Protein AF-A0A934X8L0-F1 (afdb_monomer_lite)

Sequence (125 aa):
MSEFVVRSNSSATALNEAVALDLLAASGLSAQRAAYIALSVNDSAPALRLIVENPGDEWVDRVFNADGKLYKAEATGDYTLPGNRPRGIRRGVRPGGRRQGPDSADGVPAVRQRLQRRRLRRGSG

Radius of gyration: 31.73 Å; chains: 1; bounding box: 56×77×70 Å

pLDDT: mean 74.89, std 23.4, range [31.67, 98.19]

Structure (mmCIF, N/CA/C/O backbone):
data_AF-A0A934X8L0-F1
#
_entry.id   AF-A0A934X8L0-F1
#
loop_
_atom_site.group_PDB
_atom_site.id
_atom_site.type_symbol
_atom_site.label_atom_id
_atom_site.label_alt_id
_atom_site.label_comp_id
_atom_site.label_asym_id
_atom_site.label_entity_id
_atom_site.label_seq_id
_atom_site.pdbx_PDB_ins_code
_atom_site.Cartn_x
_atom_site.Cartn_y
_atom_site.Cartn_z
_atom_site.occupancy
_atom_site.B_iso_or_equiv
_atom_site.auth_seq_id
_atom_site.auth_comp_id
_atom_site.auth_asym_id
_atom_site.auth_atom_id
_atom_site.pdbx_PDB_model_num
ATOM 1 N N . MET A 1 1 ? 14.515 -9.388 3.697 1.00 57.00 1 MET A N 1
ATOM 2 C CA . MET A 1 1 ? 13.869 -8.978 4.970 1.00 57.00 1 MET A CA 1
ATOM 3 C C . MET A 1 1 ? 12.731 -8.086 4.549 1.00 57.00 1 MET A C 1
ATOM 5 O O . MET A 1 1 ? 13.000 -7.017 4.019 1.00 57.00 1 MET A O 1
ATOM 9 N N . SER A 1 2 ? 11.493 -8.541 4.708 1.00 79.88 2 SER A N 1
ATOM 10 C CA . SER A 1 2 ? 10.345 -7.817 4.168 1.00 79.88 2 SER A CA 1
ATOM 11 C C . SER A 1 2 ? 9.926 -6.686 5.111 1.00 79.88 2 SER A C 1
ATOM 13 O O . SER A 1 2 ? 9.715 -6.902 6.304 1.00 79.88 2 SER A O 1
ATOM 15 N N . GLU A 1 3 ? 9.820 -5.477 4.564 1.00 91.25 3 GLU A N 1
ATOM 16 C CA . GLU A 1 3 ? 9.384 -4.262 5.255 1.00 91.25 3 GLU A CA 1
ATOM 17 C C . GLU A 1 3 ? 8.037 -3.799 4.685 1.00 91.25 3 GLU A C 1
ATOM 19 O O . GLU A 1 3 ? 7.762 -3.926 3.490 1.00 91.25 3 GLU A O 1
ATOM 24 N N . PHE A 1 4 ? 7.187 -3.235 5.538 1.00 93.31 4 PHE A N 1
ATOM 25 C CA . PHE A 1 4 ? 5.934 -2.608 5.136 1.00 93.31 4 PHE A CA 1
ATOM 26 C C . PHE A 1 4 ? 5.694 -1.345 5.956 1.00 93.31 4 PHE A C 1
ATOM 28 O O . PHE A 1 4 ? 6.200 -1.185 7.066 1.00 93.31 4 PHE A O 1
ATOM 35 N N . VAL A 1 5 ? 4.883 -0.448 5.409 1.00 94.38 5 VAL A N 1
ATOM 36 C CA . VAL A 1 5 ? 4.543 0.824 6.036 1.00 94.38 5 VAL A CA 1
ATOM 37 C C . VAL A 1 5 ? 3.128 0.759 6.585 1.00 94.38 5 VAL A C 1
ATOM 39 O O . VAL A 1 5 ? 2.181 0.475 5.854 1.00 94.38 5 VAL A O 1
ATOM 42 N N . VAL A 1 6 ? 2.969 1.075 7.869 1.00 94.38 6 VAL A N 1
ATOM 43 C CA . VAL A 1 6 ? 1.655 1.323 8.473 1.00 94.38 6 VAL A CA 1
ATOM 44 C C . VAL A 1 6 ? 1.267 2.772 8.207 1.00 94.38 6 VAL A C 1
ATOM 46 O O . VAL A 1 6 ? 1.985 3.695 8.595 1.00 94.38 6 VAL A O 1
ATOM 49 N N . ARG A 1 7 ? 0.123 2.998 7.563 1.00 91.56 7 ARG A N 1
ATOM 50 C CA . ARG A 1 7 ? -0.363 4.352 7.301 1.00 91.56 7 ARG A CA 1
ATOM 51 C C . ARG A 1 7 ? -1.002 4.980 8.534 1.00 91.56 7 ARG A C 1
ATOM 53 O O . ARG A 1 7 ? -1.675 4.336 9.348 1.00 91.56 7 ARG A O 1
ATOM 60 N N . SER A 1 8 ? -0.802 6.288 8.641 1.00 84.25 8 SER A N 1
ATOM 61 C CA . SER A 1 8 ? -1.635 7.144 9.474 1.00 84.25 8 SER A CA 1
ATOM 62 C C . SER A 1 8 ? -2.945 7.391 8.737 1.00 84.25 8 SER A C 1
ATOM 64 O O . SER A 1 8 ? -2.945 7.796 7.576 1.00 84.25 8 SER A O 1
ATOM 66 N N . ASN A 1 9 ? -4.062 7.156 9.411 1.00 81.25 9 ASN A N 1
ATOM 67 C CA . ASN A 1 9 ? -5.382 7.382 8.844 1.00 81.25 9 ASN A CA 1
ATOM 68 C C . ASN A 1 9 ? -5.759 8.866 8.989 1.00 81.25 9 ASN A C 1
ATOM 70 O O . ASN A 1 9 ? -5.860 9.366 10.106 1.00 81.25 9 ASN A O 1
ATOM 74 N N . SER A 1 10 ? -5.992 9.568 7.876 1.00 81.25 10 SER A N 1
ATOM 75 C CA . SER A 1 10 ? -6.625 10.902 7.872 1.00 81.25 10 SER A CA 1
ATOM 76 C C . SER A 1 10 ? -8.158 10.834 7.798 1.00 81.25 10 SER A C 1
ATOM 78 O O . SER A 1 10 ? -8.841 11.826 8.037 1.00 81.25 10 SER A O 1
ATOM 80 N N . SER A 1 11 ? -8.704 9.653 7.495 1.00 84.50 11 SER A N 1
ATOM 81 C CA . SER A 1 11 ? -10.128 9.307 7.550 1.00 84.50 11 SER A CA 1
ATOM 82 C C . SER A 1 11 ? -10.305 7.951 8.235 1.00 84.50 11 SER A C 1
ATOM 84 O O . SER A 1 11 ? -9.334 7.217 8.393 1.00 84.50 11 SER A O 1
ATOM 86 N N . ALA A 1 12 ? -11.532 7.580 8.612 1.00 83.75 12 ALA A N 1
ATOM 87 C CA . ALA A 1 12 ? -11.792 6.325 9.331 1.00 83.75 12 ALA A CA 1
ATOM 88 C C . ALA A 1 12 ? -11.194 5.083 8.639 1.00 83.75 12 ALA A C 1
ATOM 90 O O . ALA A 1 12 ? -10.685 4.190 9.312 1.00 83.75 12 ALA A O 1
ATOM 91 N N . THR A 1 13 ? -11.212 5.048 7.304 1.00 86.50 13 THR A N 1
ATOM 92 C CA . THR A 1 13 ? -10.757 3.897 6.514 1.00 86.50 13 THR A CA 1
ATOM 93 C C . THR A 1 13 ? -9.495 4.155 5.700 1.00 86.50 13 THR A C 1
ATOM 95 O O . THR A 1 13 ? -8.897 3.195 5.238 1.00 86.50 13 THR A O 1
ATOM 98 N N . ALA A 1 14 ? -9.093 5.407 5.456 1.00 87.31 14 ALA A N 1
ATOM 99 C CA . ALA A 1 14 ? -8.026 5.735 4.500 1.00 87.31 14 ALA A CA 1
ATOM 100 C C . ALA A 1 14 ? -8.183 5.045 3.117 1.00 87.31 14 ALA A C 1
ATOM 102 O O . ALA A 1 14 ? -7.200 4.771 2.432 1.00 87.31 14 ALA A O 1
ATOM 103 N N . LEU A 1 15 ? -9.430 4.779 2.694 1.00 92.75 15 LEU A N 1
ATOM 104 C CA . LEU A 1 15 ? -9.755 3.968 1.508 1.00 92.75 15 LEU A CA 1
ATOM 105 C C . LEU A 1 15 ? -9.167 4.502 0.198 1.00 92.75 15 LEU A C 1
ATOM 107 O O . LEU A 1 15 ? -8.869 3.724 -0.702 1.00 92.75 15 LEU A O 1
ATOM 111 N N . ASN A 1 16 ? -8.964 5.815 0.106 1.00 93.19 16 ASN A N 1
ATOM 112 C CA . ASN A 1 16 ? -8.477 6.466 -1.107 1.00 93.19 16 ASN A CA 1
ATOM 113 C C . ASN A 1 16 ? -7.140 5.888 -1.599 1.00 93.19 16 ASN A C 1
ATOM 115 O O . ASN A 1 16 ? -6.968 5.735 -2.803 1.00 93.19 16 ASN A O 1
ATOM 119 N N . GLU A 1 17 ? -6.207 5.561 -0.697 1.00 94.31 17 GLU A N 1
ATOM 120 C CA . GLU A 1 17 ? -4.903 5.013 -1.096 1.00 94.31 17 GLU A CA 1
ATOM 121 C C . GLU A 1 17 ? -5.026 3.573 -1.602 1.00 94.31 17 GLU A C 1
ATOM 123 O O . GLU A 1 17 ? -4.489 3.259 -2.660 1.00 94.31 17 GLU A O 1
ATOM 128 N N . ALA A 1 18 ? -5.782 2.722 -0.901 1.00 94.88 18 ALA A N 1
ATOM 129 C CA . ALA A 1 18 ? -6.025 1.345 -1.329 1.00 94.88 18 ALA A CA 1
ATOM 130 C C . ALA A 1 18 ? -6.678 1.302 -2.721 1.00 94.88 18 ALA A C 1
ATOM 132 O O . ALA A 1 18 ? -6.185 0.630 -3.621 1.00 94.88 18 ALA A O 1
ATOM 133 N N . VAL A 1 19 ? -7.721 2.114 -2.929 1.00 96.19 19 VAL A N 1
ATOM 134 C CA . VAL A 1 19 ? -8.409 2.218 -4.223 1.00 96.19 19 VAL A CA 1
ATOM 135 C C . VAL A 1 19 ? -7.477 2.740 -5.315 1.00 96.19 19 VAL A C 1
ATOM 137 O O . VAL A 1 19 ? -7.501 2.232 -6.431 1.00 96.19 19 VAL A O 1
ATOM 140 N N . ALA A 1 20 ? -6.641 3.739 -5.024 1.00 96.69 20 ALA A N 1
ATOM 141 C CA . ALA A 1 20 ? -5.694 4.256 -6.007 1.00 96.69 20 ALA A CA 1
ATOM 142 C C . ALA A 1 20 ? -4.663 3.194 -6.430 1.00 96.69 20 ALA A C 1
ATOM 144 O O . ALA A 1 20 ? -4.396 3.057 -7.623 1.00 96.69 20 ALA A O 1
ATOM 145 N N . LEU A 1 21 ? -4.117 2.426 -5.481 1.00 96.19 21 LEU A N 1
ATOM 146 C CA . LEU A 1 21 ? -3.169 1.344 -5.767 1.00 96.19 21 LEU A CA 1
ATOM 147 C C . LEU A 1 21 ? -3.812 0.230 -6.604 1.00 96.19 21 LEU A C 1
ATOM 149 O O . LEU A 1 21 ? -3.217 -0.209 -7.589 1.00 96.19 21 LEU A O 1
ATOM 153 N N . ASP A 1 22 ? -5.047 -0.155 -6.278 1.00 96.62 22 ASP A N 1
ATOM 154 C CA . ASP A 1 22 ? -5.797 -1.150 -7.047 1.00 96.62 22 ASP A CA 1
ATOM 155 C C . ASP A 1 22 ? -6.097 -0.666 -8.472 1.00 96.62 22 ASP A C 1
ATOM 157 O O . ASP A 1 22 ? -5.972 -1.432 -9.427 1.00 96.62 22 ASP A O 1
ATOM 161 N N . LEU A 1 23 ? -6.437 0.616 -8.652 1.00 98.06 23 LEU A N 1
ATOM 162 C CA . LEU A 1 23 ? -6.669 1.199 -9.977 1.00 98.06 23 LEU A CA 1
ATOM 163 C C . LEU A 1 23 ? -5.391 1.264 -10.821 1.00 98.06 23 LEU A C 1
ATOM 165 O O . LEU A 1 23 ? -5.446 0.988 -12.020 1.00 98.06 23 LEU A O 1
ATOM 169 N N . LEU A 1 24 ? -4.242 1.590 -10.218 1.00 97.56 24 LEU A N 1
ATOM 170 C CA . LEU A 1 24 ? -2.948 1.539 -10.905 1.00 97.56 24 LEU A CA 1
ATOM 171 C C . LEU A 1 24 ? -2.661 0.113 -11.392 1.00 97.56 24 LEU A C 1
ATOM 173 O O . LEU A 1 24 ? -2.404 -0.078 -12.582 1.00 97.56 24 LEU A O 1
ATOM 177 N N . ALA A 1 25 ? -2.806 -0.883 -10.515 1.00 96.19 25 ALA A N 1
ATOM 178 C CA . ALA A 1 25 ? -2.618 -2.287 -10.873 1.00 96.19 25 ALA A CA 1
ATOM 179 C C . ALA A 1 25 ? -3.583 -2.733 -11.985 1.00 96.19 25 ALA A C 1
ATOM 181 O O . ALA A 1 25 ? -3.161 -3.331 -12.975 1.00 96.19 25 ALA A O 1
ATOM 182 N N . ALA A 1 26 ? -4.869 -2.387 -11.868 1.00 97.75 26 ALA A N 1
ATOM 183 C CA . ALA A 1 26 ? -5.889 -2.708 -12.865 1.00 97.75 26 ALA A CA 1
ATOM 184 C C . ALA A 1 26 ? -5.630 -2.043 -14.228 1.00 97.75 26 ALA A C 1
ATOM 186 O O . ALA A 1 26 ? -6.020 -2.584 -15.260 1.00 97.75 26 ALA A O 1
ATOM 187 N N . SER A 1 27 ? -4.947 -0.894 -14.249 1.00 98.19 27 SER A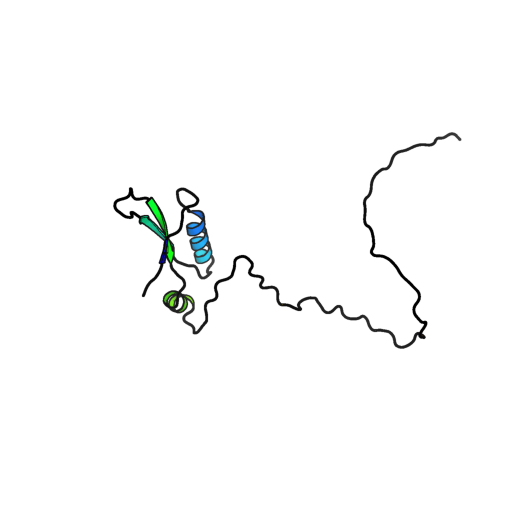 N 1
ATOM 188 C CA . SER A 1 27 ? -4.529 -0.212 -15.481 1.00 98.19 27 SER A CA 1
ATOM 189 C C . SER A 1 27 ? -3.269 -0.802 -16.131 1.00 98.19 27 SER A C 1
ATOM 191 O O . SER A 1 27 ? -2.849 -0.332 -17.187 1.00 98.19 27 SER A O 1
ATOM 193 N N . GLY A 1 28 ? -2.663 -1.827 -15.522 1.00 96.38 28 GLY A N 1
ATOM 194 C CA . GLY A 1 28 ? -1.418 -2.440 -15.988 1.00 96.38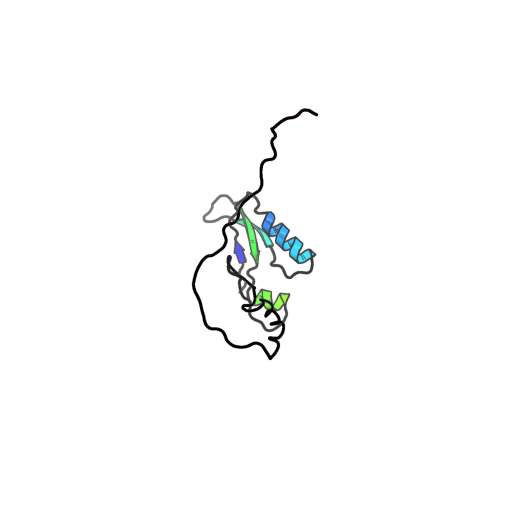 28 GLY A CA 1
ATOM 195 C C . GLY A 1 28 ? -0.153 -1.691 -15.562 1.00 96.38 28 GLY A C 1
ATOM 196 O O . GLY A 1 28 ? 0.928 -1.990 -16.065 1.00 96.38 28 GLY A O 1
ATOM 197 N N . LEU A 1 29 ? -0.265 -0.725 -14.645 1.00 96.38 29 LEU A N 1
ATOM 198 C CA . LEU A 1 29 ? 0.883 -0.048 -14.050 1.00 96.38 29 LEU A CA 1
ATOM 199 C C . LEU A 1 29 ? 1.393 -0.829 -12.837 1.00 96.38 29 LEU A C 1
ATOM 201 O O . LEU A 1 29 ? 0.625 -1.420 -12.077 1.00 96.38 29 LEU A O 1
ATOM 205 N N . SER A 1 30 ? 2.705 -0.783 -12.621 1.00 94.75 30 SER A N 1
ATOM 206 C CA . SER A 1 30 ? 3.324 -1.321 -11.413 1.00 94.75 30 SER A CA 1
ATOM 207 C C . SER A 1 30 ? 2.811 -0.590 -10.173 1.00 94.75 30 SER A C 1
ATOM 209 O O . SER A 1 30 ? 2.950 0.628 -10.065 1.00 94.75 30 SER A O 1
ATOM 211 N N . ALA A 1 31 ? 2.259 -1.338 -9.218 1.00 95.50 31 ALA A N 1
ATOM 212 C CA . ALA A 1 31 ? 1.715 -0.803 -7.975 1.00 95.50 31 ALA A CA 1
ATOM 213 C C . ALA A 1 31 ? 2.208 -1.596 -6.754 1.00 95.50 31 ALA A C 1
ATOM 215 O O . ALA A 1 31 ? 2.549 -2.781 -6.842 1.00 95.50 31 ALA A O 1
ATOM 216 N N . GLN A 1 32 ? 2.253 -0.927 -5.602 1.00 95.06 32 GLN A N 1
ATOM 217 C CA . GLN A 1 32 ? 2.491 -1.558 -4.303 1.00 95.06 32 GLN A CA 1
ATOM 218 C C . GLN A 1 32 ? 1.241 -2.322 -3.860 1.00 95.06 32 GLN A C 1
ATOM 220 O O . GLN A 1 32 ? 0.119 -1.887 -4.114 1.00 95.06 32 GLN A O 1
ATOM 225 N N . ARG A 1 33 ? 1.427 -3.443 -3.160 1.00 95.38 33 ARG A N 1
ATOM 226 C CA . ARG A 1 33 ? 0.313 -4.153 -2.517 1.00 95.38 33 ARG A CA 1
ATOM 227 C C . ARG A 1 33 ? -0.129 -3.421 -1.253 1.00 95.38 33 ARG A C 1
ATOM 229 O O . ARG A 1 33 ? 0.704 -2.866 -0.534 1.00 95.38 33 ARG A O 1
ATOM 236 N N . ALA A 1 34 ? -1.421 -3.482 -0.950 1.00 95.88 34 ALA A N 1
ATOM 237 C CA . ALA A 1 34 ? -1.979 -2.930 0.276 1.00 95.88 34 ALA A CA 1
ATOM 238 C C . ALA A 1 34 ? -2.975 -3.898 0.924 1.00 95.88 34 ALA A C 1
ATOM 240 O O . ALA A 1 34 ? -3.623 -4.689 0.240 1.00 95.88 34 ALA A O 1
ATOM 241 N N . ALA A 1 35 ? -3.082 -3.849 2.250 1.00 95.25 35 ALA A N 1
ATOM 242 C CA . ALA A 1 35 ? -4.025 -4.663 3.010 1.00 95.25 35 ALA A CA 1
ATOM 243 C C . ALA A 1 35 ? -4.493 -3.934 4.273 1.00 95.25 35 ALA A C 1
ATOM 245 O O . ALA A 1 35 ? -3.759 -3.141 4.861 1.00 95.25 35 ALA A O 1
ATOM 246 N N . TYR A 1 36 ? -5.714 -4.225 4.714 1.00 95.75 36 TYR A N 1
ATOM 247 C CA . TYR A 1 36 ? -6.227 -3.728 5.985 1.00 95.75 36 TYR A CA 1
ATOM 248 C C . TYR A 1 36 ? -5.872 -4.665 7.134 1.00 95.75 36 TYR A C 1
ATOM 250 O O . TYR A 1 36 ? -5.993 -5.882 7.012 1.00 95.75 36 TYR A O 1
ATOM 258 N N . ILE A 1 37 ? -5.489 -4.083 8.268 1.00 95.50 37 ILE A N 1
ATOM 259 C CA . ILE A 1 37 ? -5.226 -4.797 9.517 1.00 95.50 37 ILE A CA 1
ATOM 260 C C . ILE A 1 37 ? -5.951 -4.126 10.684 1.00 95.50 37 ILE A C 1
ATOM 262 O O . ILE A 1 37 ? -6.221 -2.923 10.662 1.00 95.50 37 ILE A O 1
ATOM 266 N N . ALA A 1 38 ? -6.207 -4.894 11.739 1.00 95.75 38 ALA A N 1
ATOM 267 C CA . ALA A 1 38 ? -6.500 -4.351 13.058 1.00 95.75 38 ALA A CA 1
ATOM 268 C C . ALA A 1 38 ? -5.180 -4.240 13.834 1.00 95.75 38 ALA A C 1
ATOM 270 O O . ALA A 1 38 ? -4.557 -5.254 14.141 1.00 95.75 38 ALA A O 1
ATOM 271 N N . LEU A 1 39 ? -4.735 -3.016 14.121 1.00 94.75 39 LEU A N 1
ATOM 272 C CA . LEU A 1 39 ? -3.503 -2.753 14.861 1.00 94.75 39 LEU A CA 1
ATOM 273 C C . LEU A 1 39 ? -3.823 -2.355 16.301 1.00 94.75 39 LEU A C 1
ATOM 275 O O . LEU A 1 39 ? -4.551 -1.389 16.529 1.00 94.75 39 LEU A O 1
ATOM 279 N N . SER A 1 40 ? -3.218 -3.054 17.255 1.00 96.19 40 SER A N 1
ATOM 280 C CA . SER A 1 40 ? -3.174 -2.671 18.667 1.00 96.19 40 SER A CA 1
ATOM 281 C C . SER A 1 40 ? -1.716 -2.498 19.094 1.00 96.19 40 SER A C 1
ATOM 283 O O . SER A 1 40 ? -0.839 -3.221 18.620 1.00 96.19 40 SER A O 1
ATOM 285 N N . VAL A 1 41 ? -1.454 -1.513 19.953 1.00 95.50 41 VAL A N 1
ATOM 286 C CA . VAL A 1 41 ? -0.126 -1.224 20.508 1.00 95.50 41 VAL A CA 1
ATOM 287 C C . VAL A 1 41 ? -0.286 -1.044 22.010 1.00 95.50 41 VAL A C 1
ATOM 289 O O . VAL A 1 41 ? -1.100 -0.223 22.427 1.00 95.50 41 VAL A O 1
ATOM 292 N N . ASN A 1 42 ? 0.496 -1.776 22.809 1.00 97.00 42 ASN A N 1
ATOM 293 C CA . ASN A 1 42 ? 0.450 -1.732 24.277 1.00 97.00 42 ASN A CA 1
ATOM 294 C C . ASN A 1 42 ? -0.980 -1.898 24.828 1.00 97.00 42 ASN A C 1
ATOM 296 O O . ASN A 1 42 ? -1.458 -1.053 25.582 1.00 97.00 42 ASN A O 1
ATOM 300 N N . ASP A 1 43 ? -1.676 -2.947 24.379 1.00 95.94 43 ASP A N 1
ATOM 301 C CA . ASP A 1 43 ? -3.036 -3.306 24.814 1.00 95.94 43 ASP A CA 1
ATOM 302 C C . ASP A 1 43 ? -4.119 -2.249 24.524 1.00 95.94 43 ASP A C 1
ATOM 304 O O . ASP A 1 43 ? -5.206 -2.264 25.105 1.00 95.94 43 ASP A O 1
ATOM 308 N N . SER A 1 44 ? -3.860 -1.326 23.593 1.00 96.38 44 SER A N 1
ATOM 309 C CA . SER A 1 44 ? -4.866 -0.362 23.154 1.00 96.38 44 SER A CA 1
ATOM 310 C C . SER A 1 44 ? -6.031 -1.034 22.423 1.00 96.38 44 SER A C 1
ATOM 312 O O . SER A 1 44 ? -5.901 -2.114 21.837 1.00 96.38 44 SER A O 1
ATOM 314 N N . ALA A 1 45 ? -7.180 -0.353 22.390 1.00 96.44 45 ALA A N 1
ATOM 315 C CA . ALA A 1 45 ? -8.287 -0.768 21.537 1.00 96.44 45 ALA A CA 1
ATOM 316 C C . ALA A 1 45 ? -7.809 -0.873 20.069 1.00 96.44 45 ALA A C 1
ATOM 318 O O . ALA A 1 45 ? -7.201 0.083 19.570 1.00 96.44 45 ALA A O 1
ATOM 319 N N . PRO A 1 46 ? -8.067 -1.996 19.368 1.00 95.44 46 PRO A N 1
ATOM 320 C CA . PRO A 1 46 ? -7.613 -2.166 17.996 1.00 95.44 46 PRO A CA 1
ATOM 321 C C . PRO A 1 46 ? -8.157 -1.077 17.072 1.00 95.44 46 PRO A C 1
ATOM 323 O O . PRO A 1 46 ? -9.355 -0.791 17.056 1.00 95.44 46 PRO A O 1
ATOM 326 N N . ALA A 1 47 ? -7.274 -0.502 16.262 1.00 93.56 47 ALA A N 1
ATOM 327 C CA . ALA A 1 47 ? -7.623 0.472 15.241 1.00 93.56 47 ALA A CA 1
ATOM 328 C C . ALA A 1 47 ? -7.442 -0.134 13.847 1.00 93.56 47 ALA A C 1
ATOM 330 O O . ALA A 1 47 ? -6.433 -0.785 13.569 1.00 93.56 47 ALA A O 1
ATOM 331 N N . LEU A 1 48 ? -8.390 0.130 12.946 1.00 95.00 48 LEU A N 1
ATOM 332 C CA . LEU A 1 48 ? -8.244 -0.210 11.533 1.00 95.00 48 LEU A CA 1
ATOM 333 C C . LEU A 1 48 ? -7.089 0.596 10.930 1.00 95.00 48 LEU A C 1
ATOM 335 O O . LEU A 1 48 ? -7.088 1.826 11.001 1.00 95.00 48 LEU A O 1
ATOM 339 N N . ARG A 1 49 ? -6.124 -0.087 10.314 1.00 95.81 49 ARG A N 1
ATOM 340 C CA . ARG A 1 49 ? -4.991 0.526 9.610 1.00 95.81 49 ARG A CA 1
ATOM 341 C C . ARG A 1 49 ? -4.826 -0.075 8.228 1.00 95.81 49 ARG A C 1
ATOM 343 O O . ARG A 1 49 ? -5.042 -1.268 8.041 1.00 95.81 49 ARG A O 1
ATOM 350 N N . LEU A 1 50 ? -4.397 0.756 7.285 1.00 95.88 50 LEU A N 1
ATOM 351 C CA . LEU A 1 50 ? -3.879 0.299 6.002 1.00 95.88 50 LEU A CA 1
ATOM 352 C C . LEU A 1 50 ? -2.377 0.032 6.147 1.00 95.88 50 LEU A C 1
ATOM 354 O O . LEU A 1 50 ? -1.635 0.906 6.606 1.00 95.88 50 LEU A O 1
ATOM 358 N N . ILE A 1 51 ? -1.934 -1.158 5.754 1.00 95.62 51 ILE A N 1
ATOM 359 C CA . ILE A 1 51 ? -0.522 -1.445 5.505 1.00 95.62 51 ILE A CA 1
ATOM 360 C C . ILE A 1 51 ? -0.254 -1.426 4.009 1.00 95.62 51 ILE A C 1
ATOM 362 O O . ILE A 1 51 ? -1.083 -1.876 3.218 1.00 95.62 51 ILE A O 1
ATOM 366 N N . VAL A 1 52 ? 0.907 -0.903 3.636 1.00 95.31 52 VAL A N 1
ATOM 367 C CA . VAL A 1 52 ? 1.359 -0.812 2.249 1.00 95.31 52 VAL A CA 1
ATOM 368 C C . VAL A 1 52 ? 2.753 -1.412 2.155 1.00 95.31 52 VAL A C 1
ATOM 370 O O . VAL A 1 52 ? 3.615 -1.144 2.990 1.00 95.31 52 VAL A O 1
ATOM 373 N N . GLU A 1 53 ? 2.967 -2.242 1.145 1.00 95.25 53 GLU A N 1
ATOM 374 C CA . GLU A 1 53 ? 4.261 -2.840 0.828 1.00 95.25 53 GLU A CA 1
ATOM 375 C C . GLU A 1 53 ? 5.351 -1.772 0.660 1.00 95.25 53 GLU A C 1
ATOM 377 O O . GLU A 1 53 ? 5.119 -0.766 -0.009 1.00 95.25 53 GLU A O 1
ATOM 382 N N . ASN A 1 54 ? 6.543 -1.971 1.232 1.00 93.75 54 ASN A N 1
ATOM 383 C CA . ASN A 1 54 ? 7.677 -1.083 0.974 1.00 93.75 54 ASN A CA 1
ATOM 384 C C . ASN A 1 54 ? 8.332 -1.452 -0.373 1.00 93.75 54 ASN A C 1
ATOM 386 O O . ASN A 1 54 ? 8.693 -2.618 -0.552 1.00 93.75 54 ASN A O 1
ATOM 390 N N . PRO A 1 55 ? 8.518 -0.515 -1.324 1.00 91.94 55 PRO A N 1
ATOM 391 C CA . PRO A 1 55 ? 9.172 -0.821 -2.587 1.00 91.94 55 PRO A CA 1
ATOM 392 C C . PRO A 1 55 ? 10.695 -0.876 -2.385 1.00 91.94 55 PRO A C 1
ATOM 394 O O . PRO A 1 55 ? 11.409 0.061 -2.711 1.00 91.94 55 PRO A O 1
ATOM 397 N N . GLY A 1 56 ? 11.188 -1.955 -1.780 1.00 89.81 56 GLY A N 1
ATOM 398 C CA . GLY A 1 56 ? 12.618 -2.265 -1.670 1.00 89.81 56 GLY A CA 1
ATOM 399 C C . GLY A 1 56 ? 13.098 -3.204 -2.780 1.00 89.81 56 GLY A C 1
ATOM 400 O O . GLY A 1 56 ? 12.402 -3.405 -3.777 1.00 89.81 56 GLY A O 1
ATOM 401 N N . ASP A 1 57 ? 14.256 -3.832 -2.577 1.00 89.19 57 ASP A N 1
ATOM 402 C CA . ASP A 1 57 ? 14.868 -4.748 -3.553 1.00 89.19 57 ASP A CA 1
ATOM 403 C C . ASP A 1 57 ? 13.928 -5.911 -3.929 1.00 89.19 57 ASP A C 1
ATOM 405 O O . ASP A 1 57 ? 13.694 -6.160 -5.107 1.00 89.19 57 ASP A O 1
ATOM 409 N N . GLU A 1 58 ? 13.260 -6.529 -2.943 1.00 88.50 58 GLU A N 1
ATOM 410 C CA . GLU A 1 58 ? 12.281 -7.612 -3.172 1.00 88.50 58 GLU A CA 1
ATOM 411 C C . GLU A 1 58 ? 11.114 -7.173 -4.088 1.00 88.50 58 GLU A C 1
ATOM 413 O O . GLU A 1 58 ? 10.567 -7.974 -4.852 1.00 88.50 58 GLU A O 1
ATOM 418 N N . TRP A 1 59 ? 10.716 -5.897 -4.029 1.00 91.25 59 TRP A N 1
ATOM 419 C CA . TRP A 1 59 ? 9.672 -5.353 -4.898 1.00 91.25 59 TRP A CA 1
ATOM 420 C C . TRP A 1 59 ? 10.197 -5.112 -6.314 1.00 91.25 59 TRP A C 1
ATOM 422 O O . TRP A 1 59 ? 9.515 -5.463 -7.277 1.00 91.25 59 TRP A O 1
ATOM 432 N N . VAL A 1 60 ? 11.405 -4.555 -6.445 1.00 91.50 60 VAL A N 1
ATOM 433 C CA . VAL A 1 60 ? 12.062 -4.310 -7.739 1.00 91.50 60 VAL A CA 1
ATOM 434 C C . VAL A 1 60 ? 12.248 -5.619 -8.503 1.00 91.50 60 VAL A C 1
ATOM 436 O O . VAL A 1 60 ? 11.832 -5.704 -9.660 1.00 91.50 60 VAL A O 1
ATOM 439 N N . ASP A 1 61 ? 12.768 -6.652 -7.841 1.00 90.50 61 ASP A N 1
ATOM 440 C CA . ASP A 1 61 ? 12.980 -7.973 -8.437 1.00 90.50 61 ASP A CA 1
ATOM 441 C C . ASP A 1 61 ? 11.665 -8.570 -8.944 1.00 90.50 61 ASP A C 1
ATOM 443 O O . ASP A 1 61 ? 11.575 -9.054 -10.073 1.00 90.50 61 ASP A O 1
ATOM 447 N N . ARG A 1 62 ? 10.600 -8.473 -8.140 1.00 90.44 62 ARG A N 1
ATOM 448 C CA . ARG A 1 62 ? 9.282 -9.011 -8.491 1.00 90.44 62 ARG A CA 1
ATOM 449 C C . ARG A 1 62 ? 8.595 -8.252 -9.626 1.00 90.44 62 ARG A C 1
ATOM 451 O O . ARG A 1 62 ? 7.834 -8.856 -10.379 1.00 90.44 62 ARG A O 1
ATOM 458 N N . VAL A 1 63 ? 8.763 -6.935 -9.690 1.00 91.44 63 VAL A N 1
ATOM 459 C CA . VAL A 1 63 ? 8.006 -6.067 -10.604 1.00 91.44 63 VAL A CA 1
ATOM 460 C C . VAL A 1 63 ? 8.729 -5.853 -11.927 1.00 91.44 63 VAL A C 1
ATOM 462 O O . VAL A 1 63 ? 8.083 -5.853 -12.972 1.00 91.44 63 VAL A O 1
ATOM 465 N N . PHE A 1 64 ? 10.046 -5.665 -11.891 1.00 90.25 64 PHE A N 1
ATOM 466 C CA . PHE A 1 64 ? 10.840 -5.347 -13.076 1.00 90.25 64 PHE A CA 1
ATOM 467 C C . PHE A 1 64 ? 11.712 -6.507 -13.541 1.00 90.25 64 PHE A C 1
ATOM 469 O O . PHE A 1 64 ? 11.999 -6.574 -14.734 1.00 90.25 64 PHE A O 1
ATOM 476 N N . ASN A 1 65 ? 12.110 -7.413 -12.636 1.00 88.50 65 ASN A N 1
ATOM 477 C CA . ASN A 1 65 ? 13.009 -8.534 -12.932 1.00 88.50 65 ASN A CA 1
ATOM 478 C C . ASN A 1 65 ? 14.247 -8.089 -13.739 1.00 88.50 65 ASN A C 1
ATOM 480 O O . ASN A 1 65 ? 14.625 -8.705 -14.738 1.00 88.50 65 ASN A O 1
ATOM 484 N N . ALA A 1 66 ? 14.813 -6.944 -13.355 1.00 84.19 66 ALA A N 1
ATOM 485 C CA . ALA A 1 66 ? 15.898 -6.283 -14.060 1.00 84.19 66 ALA A CA 1
ATOM 486 C C . ALA A 1 66 ? 16.761 -5.484 -13.084 1.00 84.19 66 ALA A C 1
ATOM 488 O O . ALA A 1 66 ? 16.253 -4.905 -12.120 1.00 84.19 66 ALA A O 1
ATOM 489 N N . ASP A 1 67 ? 18.054 -5.397 -13.391 1.00 85.25 67 ASP A N 1
ATOM 490 C CA . ASP A 1 67 ? 18.979 -4.549 -12.650 1.00 85.25 67 ASP A CA 1
ATOM 491 C C . ASP A 1 67 ? 18.561 -3.079 -12.766 1.00 85.25 67 ASP A C 1
ATOM 493 O O . AS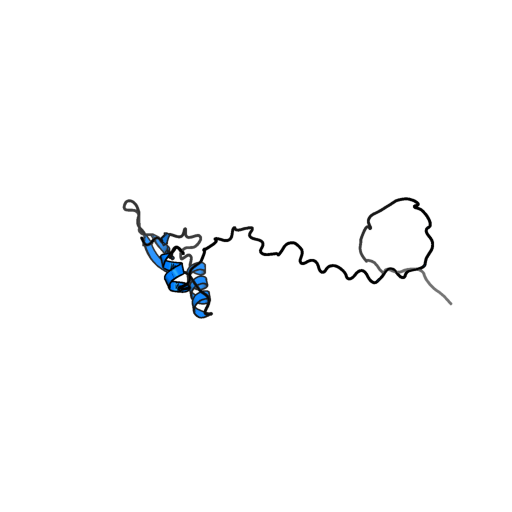P A 1 67 ? 18.330 -2.551 -13.859 1.00 85.25 67 ASP A O 1
ATOM 497 N N . GLY A 1 68 ? 18.487 -2.387 -11.630 1.00 85.38 68 GLY A N 1
ATOM 498 C CA . GLY A 1 68 ? 18.037 -1.004 -11.602 1.00 85.38 68 GLY A CA 1
ATOM 499 C C . GLY A 1 68 ? 18.278 -0.305 -10.274 1.00 85.38 68 GLY A C 1
ATOM 500 O O . GLY A 1 68 ? 18.748 -0.883 -9.294 1.00 85.38 68 GLY A O 1
ATOM 501 N N . LYS A 1 69 ? 17.966 0.990 -10.256 1.00 86.12 69 LYS A N 1
ATOM 502 C CA . LYS A 1 69 ? 17.920 1.801 -9.040 1.00 86.12 69 LYS A CA 1
ATOM 503 C C . LYS A 1 69 ? 16.525 2.380 -8.902 1.00 86.12 69 LYS A C 1
ATOM 505 O O . LYS A 1 69 ? 16.006 2.983 -9.840 1.00 86.12 69 LYS A O 1
ATOM 510 N N . LEU A 1 70 ? 15.937 2.198 -7.726 1.00 89.00 70 LEU A N 1
ATOM 511 C CA . LEU A 1 70 ? 14.682 2.832 -7.376 1.00 89.00 70 LEU A CA 1
ATOM 512 C C . LEU A 1 70 ? 14.964 4.206 -6.769 1.00 89.00 70 LEU A C 1
ATOM 514 O O . LEU A 1 70 ? 15.758 4.338 -5.839 1.00 89.00 70 LEU A O 1
ATOM 518 N N . TYR A 1 71 ? 14.285 5.223 -7.288 1.00 89.00 71 TYR A N 1
ATOM 519 C CA . TYR A 1 71 ? 14.351 6.582 -6.770 1.00 89.00 71 TYR A CA 1
ATOM 520 C C . TYR A 1 71 ? 12.976 6.991 -6.263 1.00 89.00 71 TYR A C 1
ATOM 522 O O . TYR A 1 71 ? 11.967 6.795 -6.941 1.00 89.00 71 TYR A O 1
ATOM 530 N N . LYS A 1 72 ? 12.938 7.592 -5.075 1.00 89.00 72 LYS A N 1
ATOM 531 C CA . LYS A 1 72 ? 11.731 8.212 -4.541 1.00 89.00 72 LYS A CA 1
ATOM 532 C C . LYS A 1 72 ? 11.651 9.651 -5.037 1.00 89.00 72 LYS A C 1
ATOM 534 O O . LYS A 1 72 ? 12.607 10.409 -4.897 1.00 89.00 72 LYS A O 1
ATOM 539 N N . ALA A 1 73 ? 10.511 10.021 -5.608 1.00 90.69 73 ALA A N 1
ATOM 540 C CA . ALA A 1 73 ? 10.237 11.409 -5.942 1.00 90.69 73 ALA A CA 1
ATOM 541 C C . ALA A 1 73 ? 9.991 12.219 -4.662 1.00 90.69 73 ALA A C 1
ATOM 543 O O . ALA A 1 73 ? 9.226 11.798 -3.791 1.00 90.69 73 ALA A O 1
ATOM 544 N N . GLU A 1 74 ? 10.608 13.394 -4.572 1.00 89.06 74 GLU A N 1
ATOM 545 C CA . GLU A 1 74 ? 10.271 14.375 -3.543 1.00 89.06 74 GLU A CA 1
ATOM 546 C C . GLU A 1 74 ? 8.954 15.080 -3.887 1.00 89.06 74 GLU A C 1
ATOM 548 O O . GLU A 1 74 ? 8.569 15.173 -5.054 1.00 89.06 74 GLU A O 1
ATOM 553 N N . ALA A 1 75 ? 8.269 15.628 -2.880 1.00 85.50 75 ALA A N 1
ATOM 554 C CA . ALA A 1 75 ? 6.989 16.321 -3.075 1.00 85.50 75 ALA A CA 1
ATOM 555 C C . ALA 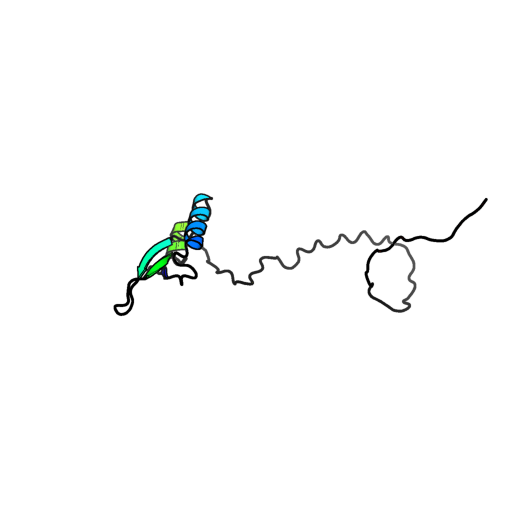A 1 75 ? 7.081 17.512 -4.054 1.00 85.50 75 ALA A C 1
ATOM 557 O O . ALA A 1 75 ? 6.087 17.890 -4.667 1.00 85.50 75 ALA A O 1
ATOM 558 N N . THR A 1 76 ? 8.274 18.091 -4.213 1.00 86.00 76 THR A N 1
ATOM 559 C CA . THR A 1 76 ? 8.581 19.178 -5.155 1.00 86.00 76 THR A CA 1
ATOM 560 C C . THR A 1 76 ? 9.277 18.689 -6.429 1.00 86.00 76 THR A C 1
ATOM 562 O O . THR A 1 76 ? 9.932 19.484 -7.101 1.00 86.00 76 THR A O 1
ATOM 565 N N . GLY A 1 77 ? 9.225 17.389 -6.730 1.00 81.81 77 GLY A N 1
ATOM 566 C CA . GLY A 1 77 ? 9.897 16.807 -7.888 1.00 81.81 77 GLY A CA 1
ATOM 567 C C . GLY A 1 77 ? 9.443 17.457 -9.196 1.00 81.81 77 GLY A C 1
ATOM 568 O O . GLY A 1 77 ? 8.257 17.458 -9.515 1.00 81.81 77 GLY A O 1
ATOM 569 N N . ASP A 1 78 ? 10.398 17.991 -9.956 1.00 81.56 78 ASP A N 1
ATOM 570 C CA . ASP A 1 78 ? 10.192 18.528 -11.300 1.00 81.56 78 ASP A CA 1
ATOM 571 C C . ASP A 1 78 ? 11.002 17.686 -12.293 1.00 81.56 78 ASP A C 1
ATOM 573 O O . ASP A 1 78 ? 12.225 17.586 -12.193 1.00 81.56 78 ASP A O 1
ATOM 577 N N . TYR A 1 79 ? 10.306 17.061 -13.243 1.00 81.06 79 TYR A N 1
ATOM 578 C CA . TYR A 1 79 ? 10.910 16.257 -14.311 1.00 81.06 79 TYR A CA 1
ATOM 579 C C . TYR A 1 79 ? 11.145 17.071 -15.592 1.00 81.06 79 TYR A C 1
ATOM 581 O O . TYR A 1 79 ? 11.440 16.511 -16.651 1.00 81.06 79 TYR A O 1
ATOM 589 N N . THR A 1 80 ? 11.005 18.397 -15.526 1.00 85.31 80 THR A N 1
ATOM 590 C CA . THR A 1 80 ? 11.297 19.289 -16.645 1.00 85.31 80 THR A CA 1
ATOM 591 C C . THR A 1 80 ? 12.782 19.243 -16.968 1.00 85.31 80 THR A C 1
ATOM 593 O O . THR A 1 80 ? 13.628 19.675 -16.189 1.00 85.31 80 THR A O 1
ATOM 596 N N . LEU A 1 81 ? 13.105 18.772 -18.172 1.00 75.12 81 LEU A N 1
ATOM 597 C CA . LEU A 1 81 ? 14.468 18.804 -18.689 1.00 75.12 81 LEU A CA 1
ATOM 598 C C . LEU A 1 81 ? 14.941 20.263 -18.842 1.00 75.12 81 LEU A C 1
ATOM 600 O O . LEU A 1 81 ? 14.356 21.016 -19.639 1.00 75.12 81 LEU A O 1
ATOM 604 N N . PRO A 1 82 ? 16.011 20.686 -18.141 1.00 71.81 82 PRO A N 1
ATOM 605 C CA . PRO A 1 82 ? 16.573 22.015 -18.323 1.00 71.81 82 PRO A CA 1
ATOM 606 C C . PRO A 1 82 ? 17.028 22.195 -19.776 1.00 71.81 82 PRO A C 1
ATOM 608 O O . PRO A 1 82 ? 17.847 21.436 -20.285 1.00 71.81 82 PRO A O 1
ATOM 611 N N . GLY A 1 83 ? 16.490 23.208 -20.461 1.00 66.94 83 GLY A N 1
ATOM 612 C CA . GLY A 1 83 ? 16.870 23.535 -21.840 1.00 66.94 83 GLY A CA 1
ATOM 613 C C . GLY A 1 83 ? 15.850 23.181 -22.926 1.00 66.94 83 GLY A C 1
ATOM 614 O O . GLY A 1 83 ? 16.069 23.576 -24.067 1.00 66.94 83 GLY A O 1
ATOM 615 N N . ASN A 1 84 ? 14.700 22.570 -22.606 1.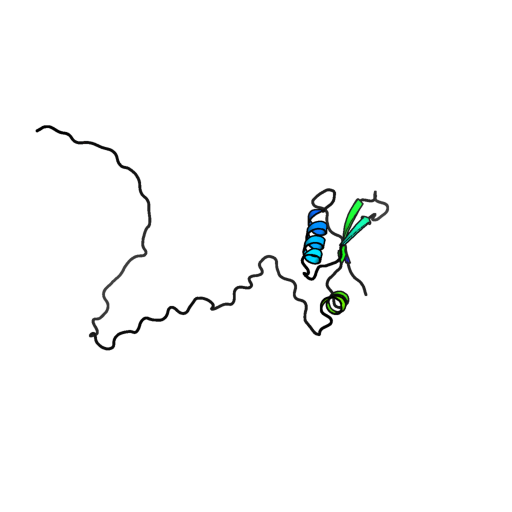00 62.22 84 ASN A N 1
ATOM 616 C CA . ASN A 1 84 ? 13.617 22.334 -23.582 1.00 62.22 84 ASN A CA 1
ATOM 617 C C . ASN A 1 84 ? 12.823 23.606 -23.967 1.00 62.22 84 ASN A C 1
ATOM 619 O O . ASN A 1 84 ? 11.686 23.543 -24.435 1.00 62.22 84 ASN A O 1
ATOM 623 N N . ARG A 1 85 ? 13.403 24.801 -23.792 1.00 62.19 85 ARG A N 1
ATOM 624 C CA . ARG A 1 85 ? 12.880 25.964 -24.509 1.00 62.19 85 ARG A CA 1
ATOM 625 C C . ARG A 1 85 ? 13.278 25.775 -25.969 1.00 62.19 85 ARG A C 1
ATOM 627 O O . ARG A 1 85 ? 14.481 25.669 -26.219 1.00 62.19 85 ARG A O 1
ATOM 634 N N . PRO A 1 86 ? 12.334 25.746 -26.928 1.00 62.88 86 PRO A N 1
ATOM 635 C CA . PRO A 1 86 ? 12.707 25.722 -28.331 1.00 62.88 86 PRO A CA 1
ATOM 636 C C . PRO A 1 86 ? 13.667 26.888 -28.555 1.00 62.88 86 PRO A C 1
ATOM 638 O O . PRO A 1 86 ? 13.327 28.040 -28.267 1.00 62.88 86 PRO A O 1
ATOM 641 N N . ARG A 1 87 ? 14.900 26.595 -28.993 1.00 60.34 87 ARG A N 1
ATOM 642 C CA . ARG A 1 87 ? 15.812 27.642 -29.453 1.00 60.34 87 ARG A CA 1
ATOM 643 C C . ARG A 1 87 ? 15.079 28.302 -30.603 1.00 60.34 87 ARG A C 1
ATOM 645 O O . ARG A 1 87 ? 14.980 27.710 -31.674 1.00 60.34 87 ARG A O 1
ATOM 652 N N . GLY A 1 88 ? 14.493 29.472 -30.345 1.00 57.72 88 GLY A N 1
ATOM 653 C CA . GLY A 1 88 ? 13.811 30.243 -31.368 1.00 57.72 88 GLY A CA 1
ATOM 654 C C . GLY A 1 88 ? 14.752 30.310 -32.555 1.00 57.72 88 GLY A C 1
ATOM 655 O O . GLY A 1 88 ? 15.885 30.777 -32.409 1.00 57.72 88 GLY A O 1
ATOM 656 N N . ILE A 1 89 ? 14.327 29.744 -33.685 1.00 56.09 89 ILE A N 1
ATOM 657 C CA . ILE A 1 89 ? 15.105 29.787 -34.914 1.00 56.09 89 ILE A CA 1
ATOM 658 C C . ILE A 1 89 ? 15.330 31.276 -35.152 1.00 56.09 89 ILE A C 1
ATOM 660 O O . ILE A 1 89 ? 14.374 32.011 -35.412 1.00 56.09 89 ILE A O 1
ATOM 664 N N . ARG A 1 90 ? 16.565 31.757 -34.968 1.00 59.62 90 ARG A N 1
ATOM 665 C CA . ARG A 1 90 ? 16.909 33.135 -35.310 1.00 59.62 90 ARG A CA 1
ATOM 666 C C . ARG A 1 90 ? 16.690 33.238 -36.810 1.00 59.62 90 ARG A C 1
ATOM 668 O O . ARG A 1 90 ? 17.520 32.778 -37.589 1.00 59.62 90 ARG A O 1
ATOM 675 N N . ARG A 1 91 ? 15.535 33.778 -37.207 1.00 51.88 91 ARG A N 1
ATOM 676 C CA . ARG A 1 91 ? 15.223 34.101 -38.597 1.00 51.88 91 ARG A CA 1
ATOM 677 C C . ARG A 1 91 ? 16.388 34.956 -39.090 1.00 51.88 91 ARG A C 1
ATOM 679 O O . ARG A 1 91 ? 16.694 35.969 -38.464 1.00 51.88 91 ARG A O 1
ATOM 686 N N . GLY A 1 92 ? 17.093 34.454 -40.103 1.00 46.62 92 GLY A N 1
ATOM 687 C CA . GLY A 1 92 ? 18.426 34.913 -40.480 1.00 46.62 92 GLY A CA 1
ATOM 688 C C . GLY A 1 92 ? 18.551 36.433 -40.509 1.00 46.62 92 GLY A C 1
ATOM 689 O O . GLY A 1 92 ? 17.734 37.128 -41.117 1.00 46.62 92 GLY A O 1
ATOM 690 N N . VAL A 1 93 ? 19.598 36.940 -39.859 1.00 60.31 93 VAL A N 1
ATOM 691 C CA . VAL A 1 93 ? 20.093 38.289 -40.124 1.00 60.31 93 VAL A CA 1
ATOM 692 C C . VAL A 1 93 ? 20.457 38.316 -41.607 1.00 60.31 93 VAL A C 1
ATOM 694 O O . VAL A 1 93 ? 21.362 37.601 -42.036 1.00 60.31 93 VAL A O 1
ATOM 697 N N . ARG A 1 94 ? 19.716 39.092 -42.405 1.00 51.06 94 ARG A N 1
ATOM 698 C CA . ARG A 1 94 ? 20.097 39.362 -43.794 1.00 51.06 94 ARG A CA 1
ATOM 699 C C . ARG A 1 94 ? 21.453 40.078 -43.774 1.00 51.06 94 ARG A C 1
ATOM 701 O O . ARG A 1 94 ? 21.579 41.069 -43.051 1.00 51.06 94 ARG A O 1
ATOM 708 N N . PRO A 1 95 ? 22.463 39.624 -44.531 1.00 44.22 95 PRO A N 1
ATOM 709 C CA . PRO A 1 95 ? 23.722 40.342 -44.609 1.00 44.22 95 PRO A CA 1
ATOM 710 C C . PRO A 1 95 ? 23.497 41.594 -45.463 1.00 44.22 95 PRO A C 1
ATOM 712 O O . PRO A 1 95 ? 23.273 41.498 -46.665 1.00 44.22 95 PRO A O 1
ATOM 715 N N . GLY A 1 96 ? 23.507 42.770 -44.831 1.00 51.00 96 GLY A N 1
ATOM 716 C CA . GLY A 1 96 ? 23.487 44.055 -45.535 1.00 51.00 96 GLY A CA 1
ATOM 717 C C . GLY A 1 96 ? 22.557 45.093 -44.916 1.00 51.00 96 GLY A C 1
ATOM 718 O O . GLY A 1 96 ? 21.401 45.214 -45.305 1.00 51.00 96 GLY A O 1
ATOM 719 N N . GLY A 1 97 ? 23.084 45.884 -43.983 1.00 40.12 97 GLY A N 1
ATOM 720 C CA . GLY A 1 97 ? 22.422 47.066 -43.429 1.00 40.12 97 GLY A CA 1
ATOM 721 C C . GLY A 1 97 ? 23.332 47.733 -42.404 1.00 40.12 97 GLY A C 1
ATOM 722 O O . GLY A 1 97 ? 23.693 47.115 -41.411 1.00 40.12 97 GLY A O 1
ATOM 723 N N . ARG A 1 98 ? 23.793 48.948 -42.705 1.00 38.75 98 ARG A N 1
ATOM 724 C CA . ARG A 1 98 ? 24.900 49.656 -42.039 1.00 38.75 98 ARG A CA 1
ATOM 725 C C . ARG A 1 98 ? 24.683 49.838 -40.530 1.00 38.75 98 ARG A C 1
ATOM 727 O O . ARG A 1 98 ? 23.568 50.083 -40.083 1.00 38.75 98 ARG A O 1
ATOM 734 N N . ARG A 1 99 ? 25.789 49.798 -39.777 1.00 44.25 99 ARG A N 1
ATOM 735 C CA . ARG A 1 99 ? 25.864 50.179 -38.358 1.00 44.25 99 ARG A CA 1
ATOM 736 C C . ARG A 1 99 ? 25.367 51.619 -38.172 1.00 44.25 99 ARG A C 1
ATOM 738 O O . ARG A 1 99 ? 25.909 52.520 -38.806 1.00 44.25 99 ARG A O 1
ATOM 745 N N . GLN A 1 100 ? 24.418 51.830 -37.267 1.00 34.50 100 GLN A N 1
ATOM 746 C CA . GLN A 1 100 ? 24.243 53.097 -36.554 1.00 34.50 100 GLN A CA 1
ATOM 747 C C . GLN A 1 100 ? 24.171 52.781 -35.055 1.00 34.50 100 GLN A C 1
ATOM 749 O O . GLN A 1 100 ? 23.608 51.758 -34.666 1.00 34.50 100 GLN A O 1
ATOM 754 N N . GLY A 1 101 ? 24.897 53.579 -34.269 1.00 33.88 101 GLY A N 1
ATOM 755 C CA . GLY A 1 101 ? 25.188 53.373 -32.848 1.00 33.88 101 GLY A CA 1
ATOM 756 C C . GLY A 1 101 ? 23.995 53.606 -31.911 1.00 33.88 101 GLY A C 1
ATOM 757 O O . GLY A 1 101 ? 22.892 53.874 -32.382 1.00 33.88 101 GLY A O 1
ATOM 758 N N . PRO A 1 102 ? 24.212 53.452 -30.593 1.00 45.09 102 PRO A N 1
ATOM 759 C CA . PRO A 1 102 ? 23.149 53.292 -29.615 1.00 45.09 102 PRO A CA 1
ATOM 760 C C . PRO A 1 102 ? 22.617 54.648 -29.158 1.00 45.09 102 PRO A C 1
ATOM 762 O O . PRO A 1 102 ? 23.404 55.522 -28.805 1.00 45.09 102 PRO A O 1
ATOM 765 N N . ASP A 1 103 ? 21.295 54.786 -29.092 1.00 32.50 103 ASP A N 1
ATOM 766 C CA . ASP A 1 103 ? 20.677 55.855 -28.320 1.00 32.50 103 ASP A CA 1
ATOM 767 C C . ASP A 1 103 ? 19.539 55.292 -27.458 1.00 32.50 103 ASP A C 1
ATOM 769 O O . ASP A 1 103 ? 18.568 54.723 -27.953 1.00 32.50 103 ASP A O 1
ATOM 773 N N . SER A 1 104 ? 19.794 55.388 -26.156 1.00 33.53 104 SER A N 1
ATOM 774 C CA . SER A 1 104 ? 18.880 55.689 -25.059 1.00 33.53 104 SER A CA 1
ATOM 775 C C . SER A 1 104 ? 17.560 54.921 -24.898 1.00 33.53 104 SER A C 1
ATOM 777 O O . SER A 1 104 ? 16.583 55.127 -25.603 1.00 33.53 104 SER A O 1
ATOM 779 N N . ALA A 1 105 ? 17.567 54.156 -23.802 1.00 33.16 105 ALA A N 1
ATOM 780 C CA . ALA A 1 105 ? 16.631 54.254 -22.682 1.00 33.16 105 ALA A CA 1
ATOM 781 C C . ALA A 1 105 ? 15.169 53.782 -22.835 1.00 33.16 105 ALA A C 1
ATOM 783 O O . ALA A 1 105 ? 14.445 54.082 -23.774 1.00 33.16 105 ALA A O 1
ATOM 784 N N . ASP A 1 106 ? 14.764 53.117 -21.752 1.00 35.44 106 ASP A N 1
ATOM 785 C CA . ASP A 1 106 ? 13.419 53.028 -21.192 1.00 35.44 106 ASP A CA 1
ATOM 786 C C . ASP A 1 106 ? 12.444 51.944 -21.681 1.00 35.44 106 ASP A C 1
ATOM 788 O O . ASP A 1 106 ? 11.822 51.999 -22.735 1.00 35.44 106 ASP A O 1
ATOM 792 N N . GLY A 1 107 ? 12.186 51.016 -20.750 1.00 31.67 107 GLY A N 1
ATOM 793 C CA . GLY A 1 107 ? 10.841 50.945 -20.177 1.00 31.67 107 GLY A CA 1
ATOM 794 C C . GLY A 1 107 ? 9.976 49.760 -20.597 1.00 31.67 107 GLY A C 1
ATOM 795 O O . GLY A 1 107 ? 9.323 49.757 -21.631 1.00 31.67 107 GLY A O 1
ATOM 796 N N . VAL A 1 108 ? 9.908 48.777 -19.704 1.00 35.47 108 VAL A N 1
ATOM 797 C CA . VAL A 1 108 ? 8.963 47.646 -19.660 1.00 35.47 108 VAL A CA 1
ATOM 798 C C . VAL A 1 108 ? 7.488 48.103 -19.812 1.00 35.47 108 VAL A C 1
ATOM 800 O O . VAL A 1 108 ? 7.131 49.171 -19.314 1.00 35.47 108 VAL A O 1
ATOM 803 N N . PRO A 1 109 ? 6.598 47.304 -20.446 1.00 39.59 109 PRO A N 1
ATOM 804 C CA . PRO A 1 109 ? 5.245 47.727 -20.811 1.00 39.59 109 PRO A CA 1
ATOM 805 C C . PRO A 1 109 ? 4.226 47.520 -19.678 1.00 39.59 109 PRO A C 1
ATOM 807 O O . PRO A 1 109 ? 4.193 46.465 -19.044 1.00 39.59 109 PRO A O 1
ATOM 810 N N . ALA A 1 110 ? 3.316 48.480 -19.483 1.00 36.06 110 ALA A N 1
ATOM 811 C CA . ALA A 1 110 ? 2.192 48.358 -18.551 1.00 36.06 110 ALA A CA 1
ATOM 812 C C . ALA A 1 110 ? 0.835 48.277 -19.280 1.00 36.06 110 ALA A C 1
ATOM 814 O O . ALA A 1 110 ? 0.199 49.262 -19.638 1.00 36.06 110 ALA A O 1
ATOM 815 N N . VAL A 1 111 ? 0.424 47.032 -19.508 1.00 39.62 111 VAL A N 1
ATOM 816 C CA . VAL A 1 111 ? -0.910 46.446 -19.281 1.00 39.62 111 VAL A CA 1
ATOM 817 C C . VAL A 1 111 ? -1.939 47.352 -18.560 1.00 39.62 111 VAL A C 1
ATOM 819 O O . VAL A 1 111 ? -1.707 47.677 -17.402 1.00 39.62 111 VAL A O 1
ATOM 822 N N . ARG A 1 112 ? -3.129 47.615 -19.150 1.00 37.47 112 ARG A N 1
ATOM 823 C CA . ARG A 1 112 ? -4.461 47.138 -18.662 1.00 37.47 112 ARG A CA 1
ATOM 824 C C . ARG A 1 112 ? -5.694 47.737 -19.381 1.00 37.47 112 ARG A C 1
ATOM 826 O O . ARG A 1 112 ? -5.859 48.940 -19.490 1.00 37.47 112 ARG A O 1
ATOM 833 N N . GLN A 1 113 ? -6.594 46.818 -19.751 1.00 37.38 113 GLN A N 1
ATOM 834 C CA . GLN A 1 113 ? -8.062 46.810 -19.568 1.00 37.38 113 GLN A CA 1
ATOM 835 C C . GLN A 1 113 ? -8.940 48.005 -20.014 1.00 37.38 113 GLN A C 1
ATOM 837 O O . GLN A 1 113 ? -9.122 48.988 -19.315 1.00 37.38 113 GLN A O 1
ATOM 842 N N . ARG A 1 114 ? -9.609 47.787 -21.157 1.00 40.78 114 ARG A N 1
ATOM 843 C CA . ARG A 1 114 ? -11.076 47.677 -21.383 1.00 40.78 114 ARG A CA 1
ATOM 844 C C . ARG A 1 114 ? -12.039 48.276 -20.327 1.00 40.78 114 ARG A C 1
ATOM 846 O O . ARG A 1 114 ? -11.927 47.926 -19.163 1.00 40.78 114 ARG A O 1
ATOM 853 N N . LEU A 1 115 ? -13.103 48.931 -20.843 1.00 37.28 115 LEU A N 1
ATOM 854 C CA . LEU A 1 115 ? -14.344 49.496 -20.232 1.00 37.28 115 LEU A CA 1
ATOM 855 C C . LEU A 1 115 ? -14.286 51.041 -20.146 1.00 37.28 115 LEU A C 1
ATOM 857 O O . LEU A 1 115 ? -13.335 51.572 -19.612 1.00 37.28 115 LEU A O 1
ATOM 861 N N . GLN A 1 116 ? -15.212 51.862 -20.659 1.00 43.34 116 GLN A N 1
ATOM 862 C CA . GLN A 1 116 ? -16.641 51.701 -20.930 1.00 43.34 116 GLN A CA 1
ATOM 863 C C . GLN A 1 116 ? -17.096 52.536 -22.144 1.00 43.34 116 GLN A C 1
ATOM 865 O O . GLN A 1 116 ? -16.638 53.652 -22.371 1.00 43.34 116 GLN A O 1
ATOM 870 N N . ARG A 1 117 ? -18.082 52.017 -22.886 1.00 48.84 117 ARG A N 1
ATOM 871 C CA . ARG A 1 117 ? -18.919 52.800 -23.804 1.00 48.84 117 ARG A CA 1
ATOM 872 C C . ARG A 1 117 ? -20.072 53.432 -23.018 1.00 48.84 117 ARG A C 1
ATOM 874 O O . ARG A 1 117 ? -20.956 52.708 -22.576 1.00 48.84 117 ARG A O 1
ATOM 881 N N . ARG A 1 118 ? -20.113 54.763 -22.927 1.00 40.56 118 ARG A N 1
ATOM 882 C CA . ARG A 1 118 ? -21.325 55.589 -22.731 1.00 40.56 118 ARG A CA 1
ATOM 883 C C . ARG A 1 118 ? -20.995 57.003 -23.232 1.00 40.56 118 ARG A C 1
ATOM 885 O O . ARG A 1 118 ? -20.081 57.632 -22.733 1.00 40.56 118 ARG A O 1
ATOM 892 N N . ARG A 1 119 ? -21.519 57.379 -24.403 1.00 41.44 119 ARG A N 1
ATOM 893 C CA . ARG A 1 119 ? -22.730 58.209 -24.578 1.00 41.44 119 ARG A CA 1
ATOM 894 C C . ARG A 1 119 ? -22.538 59.655 -24.087 1.00 41.44 119 ARG A C 1
ATOM 896 O O . ARG A 1 119 ? -22.632 59.882 -22.892 1.00 41.44 119 ARG A O 1
ATOM 903 N N . LEU A 1 120 ? -22.411 60.602 -25.030 1.00 39.34 120 LEU A N 1
ATOM 904 C CA . LEU A 1 120 ? -23.319 61.754 -25.250 1.00 39.34 120 LEU A CA 1
ATOM 905 C C . LEU A 1 120 ? -22.598 62.985 -25.825 1.00 39.34 120 LEU A C 1
ATOM 907 O O . LEU A 1 120 ? -21.879 63.681 -25.121 1.00 39.34 120 LEU A O 1
ATOM 911 N N . ARG A 1 121 ? -22.940 63.327 -27.068 1.00 44.38 121 ARG A N 1
ATOM 912 C CA . ARG A 1 121 ? -23.550 64.613 -27.467 1.00 44.38 121 ARG A CA 1
ATOM 913 C C . ARG A 1 121 ? -24.043 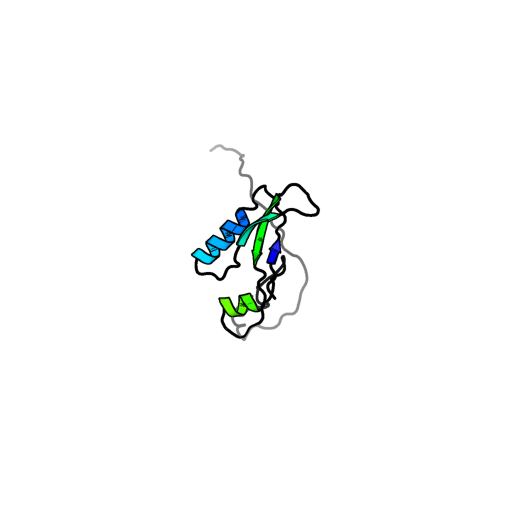64.416 -28.909 1.00 44.38 121 ARG A C 1
ATOM 915 O O . ARG A 1 121 ? -23.259 64.024 -29.758 1.00 44.38 121 ARG A O 1
ATOM 922 N N . ARG A 1 122 ? -25.365 64.299 -29.122 1.00 41.75 122 ARG A N 1
ATOM 923 C CA . ARG A 1 122 ? -26.297 65.410 -29.452 1.00 41.75 122 ARG A CA 1
ATOM 924 C C . ARG A 1 122 ? -25.773 66.173 -30.677 1.00 41.75 122 ARG A C 1
ATOM 926 O O . ARG A 1 122 ? -24.688 66.717 -30.578 1.00 41.75 122 ARG A O 1
ATOM 933 N N . GLY A 1 123 ? -26.451 66.289 -31.809 1.00 35.22 123 GLY A N 1
ATOM 934 C CA . GLY A 1 123 ? -27.864 66.155 -32.155 1.00 35.22 123 GLY A CA 1
ATOM 935 C C . GLY A 1 123 ? -28.169 67.209 -33.233 1.00 35.22 123 GLY A C 1
ATOM 936 O O . GLY A 1 123 ? -27.436 68.191 -33.317 1.00 35.22 123 GLY A O 1
ATOM 937 N N . SER A 1 124 ? -29.266 67.002 -33.967 1.00 41.12 124 SER A N 1
ATOM 938 C CA . SER A 1 124 ? -29.974 67.984 -34.809 1.00 41.12 124 SER A CA 1
ATOM 939 C C . SER A 1 124 ? -29.418 68.243 -36.215 1.00 41.12 124 SER A C 1
ATOM 941 O O . SER A 1 124 ? -28.289 68.700 -36.366 1.00 41.12 124 SER A O 1
ATOM 943 N N . GLY A 1 125 ? -30.270 68.015 -37.221 1.00 37.97 125 GLY A N 1
ATOM 944 C CA . GLY A 1 125 ? -30.054 68.347 -38.630 1.00 37.97 125 GLY A CA 1
ATOM 945 C C . GLY A 1 125 ? -30.618 67.280 -39.541 1.00 37.97 125 GLY A C 1
ATOM 946 O O . GLY A 1 125 ? -29.790 66.514 -40.070 1.00 37.97 125 GLY A O 1
#

Organism: NCBI:txid2953743

Foldseek 3Di:
DWDKDKDDDPDQAVVVVQVVQVVCVVVVHQGWDKDWDFDDDPPDDTGIIIITGDCDPVNCCVRPVDDDDDDDADPPRDPDDPPPPPPPPPPDDDPDDDDDDDDDDDDDDDDDDDDDDDDDDDDDD

Secondary structure (DSSP, 8-state):
---EEEPPPSSSS-HHHHHHHHHHHHTT-----EEEEEE-STTPPPEEEEEEE--SHHHHHHHH-S-----PPPTT---PPTT-S---------S------------------------------